Protein AF-A0A2A5FMC4-F1 (afdb_monomer_lite)

Radius of gyration: 22.96 Å; chains: 1; bounding box: 55×60×46 Å

Foldseek 3Di:
DDDDPPPPPVVPPPPVPPPCQDPVNVLVVVLVVLLVVLLVQLLVQLQVVCVVVVDPDSPSNVRSNVVSNVVSVVVSVCVVVVD

pLDDT: mean 79.79, std 14.14, range [46.66, 95.75]

Sequence (83 aa):
MTRLEASQNSQKPKFNSKVKISKTALRFAGLGTTLAASIGLGAFGGRKLDEYMGAEKPLGTAAGALIGLGVGMWSVLRNIQSK

Secondary structure (DSSP, 8-state):
----------------------HHHHHHHHHHHHHHHHHHHHHHHHHHHHHHHT-SS-HHHHHHHHHHHHHHHHHHHHHHH--

Structure (mmCIF, N/CA/C/O backbone):
data_AF-A0A2A5FMC4-F1
#
_entry.id   AF-A0A2A5FMC4-F1
#
loop_
_atom_site.group_PDB
_atom_site.id
_atom_site.type_symbol
_atom_site.label_atom_id
_atom_site.label_alt_id
_atom_site.label_comp_id
_atom_site.label_asym_id
_atom_site.label_entity_id
_atom_site.label_seq_id
_atom_site.pdbx_PDB_ins_code
_atom_site.Cartn_x
_atom_site.Cartn_y
_atom_site.Cartn_z
_atom_site.occupancy
_atom_site.B_iso_or_equiv
_atom_site.auth_seq_id
_atom_site.auth_comp_id
_atom_site.auth_asym_id
_atom_site.auth_atom_id
_atom_site.pdbx_PDB_model_num
ATOM 1 N N . MET A 1 1 ? -45.968 -42.225 7.643 1.00 46.66 1 MET A N 1
ATOM 2 C CA . MET A 1 1 ? -45.237 -41.415 6.646 1.00 46.66 1 MET A CA 1
ATOM 3 C C . MET A 1 1 ? -45.169 -40.000 7.211 1.00 46.66 1 MET A C 1
ATOM 5 O O . MET A 1 1 ? -46.061 -39.215 6.958 1.00 46.66 1 MET A O 1
ATOM 9 N N . THR A 1 2 ? -44.408 -39.712 8.269 1.00 59.69 2 THR A N 1
ATOM 10 C CA . THR A 1 2 ? -42.937 -39.627 8.401 1.00 59.69 2 THR A CA 1
ATOM 11 C C . THR A 1 2 ? -42.284 -38.687 7.392 1.00 59.69 2 THR A C 1
ATOM 13 O O . THR A 1 2 ? -42.169 -39.068 6.235 1.00 59.69 2 THR A O 1
ATOM 16 N N . ARG A 1 3 ? -41.766 -37.559 7.921 1.00 57.47 3 ARG A N 1
ATOM 17 C CA . ARG A 1 3 ? -40.841 -36.576 7.316 1.00 57.47 3 ARG A CA 1
ATOM 18 C C . ARG A 1 3 ? -41.438 -35.899 6.071 1.00 57.47 3 ARG A C 1
ATOM 20 O O . ARG A 1 3 ? -41.838 -36.550 5.127 1.00 57.47 3 ARG A O 1
ATOM 27 N N . LEU A 1 4 ? -41.544 -34.580 6.000 1.00 62.72 4 LEU A N 1
ATOM 28 C CA . LEU A 1 4 ? -40.413 -33.669 5.884 1.00 62.72 4 LEU A CA 1
ATOM 29 C C . LEU A 1 4 ? -40.893 -32.246 6.231 1.00 62.72 4 LEU A C 1
ATOM 31 O O . LEU A 1 4 ? -41.106 -31.423 5.344 1.00 62.72 4 LEU A O 1
ATOM 35 N N . GLU A 1 5 ? -41.024 -31.919 7.518 1.00 59.75 5 GLU A N 1
ATOM 36 C CA . GLU A 1 5 ? -40.794 -30.531 7.927 1.00 59.75 5 GLU A CA 1
ATOM 37 C C . GLU A 1 5 ? -39.295 -30.282 7.769 1.00 59.75 5 GLU A C 1
ATOM 39 O O . GLU A 1 5 ? -38.484 -30.521 8.667 1.00 59.75 5 GLU A O 1
ATOM 44 N N . ALA A 1 6 ? -38.908 -29.913 6.549 1.00 62.62 6 ALA A N 1
ATOM 45 C CA . ALA A 1 6 ? -37.583 -29.417 6.249 1.00 62.62 6 ALA A CA 1
ATOM 46 C C . ALA A 1 6 ? -37.407 -28.106 7.018 1.00 62.62 6 ALA A C 1
ATOM 48 O O . ALA A 1 6 ? -37.766 -27.024 6.561 1.00 62.62 6 ALA A O 1
ATOM 49 N N . SER A 1 7 ? -36.870 -28.254 8.224 1.00 59.00 7 SER A N 1
ATOM 50 C CA . SER A 1 7 ? -36.353 -27.209 9.088 1.00 59.00 7 SER A CA 1
ATOM 51 C C . SER A 1 7 ? -35.218 -26.476 8.365 1.00 59.00 7 SER A C 1
ATOM 53 O O . SER A 1 7 ? -34.037 -26.701 8.612 1.00 59.00 7 SER A O 1
ATOM 55 N N . GLN A 1 8 ? -35.565 -25.588 7.434 1.00 59.25 8 GLN A N 1
ATOM 56 C CA . GLN A 1 8 ? -34.680 -24.527 6.960 1.00 59.25 8 GLN A CA 1
ATOM 57 C C . GLN A 1 8 ? -34.673 -23.425 8.024 1.00 59.25 8 GLN A C 1
ATOM 59 O O . GLN A 1 8 ? -35.136 -22.303 7.839 1.00 59.25 8 GLN A O 1
ATOM 64 N N . ASN A 1 9 ? -34.129 -23.790 9.186 1.00 56.97 9 ASN A N 1
ATOM 65 C CA . ASN A 1 9 ? -33.549 -22.874 10.147 1.00 56.97 9 ASN A CA 1
ATOM 66 C C . ASN A 1 9 ? -32.367 -22.189 9.448 1.00 56.97 9 ASN A C 1
ATOM 68 O O . ASN A 1 9 ? -31.215 -22.598 9.578 1.00 56.97 9 ASN A O 1
ATOM 72 N N . SER A 1 10 ? -32.668 -21.160 8.655 1.00 57.72 10 SER A N 1
ATOM 73 C CA . SER A 1 10 ? -31.693 -20.194 8.170 1.00 57.72 10 SER A CA 1
ATOM 74 C C . SER A 1 10 ? -31.206 -19.390 9.372 1.00 57.72 10 SER A C 1
ATOM 76 O O . SER A 1 10 ? -31.625 -18.256 9.617 1.00 57.72 10 SER A O 1
ATOM 78 N N . GLN A 1 11 ? -30.334 -20.005 10.166 1.00 60.62 11 GLN A N 1
ATOM 79 C CA . GLN A 1 11 ? -29.612 -19.353 11.238 1.00 60.62 11 GLN A CA 1
ATOM 80 C C . GLN A 1 11 ? -28.654 -18.360 10.571 1.00 60.62 11 GLN A C 1
ATOM 82 O O . GLN A 1 11 ? -27.501 -18.667 10.278 1.00 60.62 11 GLN A O 1
ATOM 87 N N . LYS A 1 12 ? -29.165 -17.160 10.254 1.00 61.47 12 LYS A N 1
ATOM 88 C CA . LYS A 1 12 ? -28.334 -16.019 9.863 1.00 61.47 12 LYS A CA 1
ATOM 89 C C . LYS A 1 12 ? -27.232 -15.915 10.918 1.00 61.47 12 LYS A C 1
ATOM 91 O O . LYS A 1 12 ? -27.578 -15.909 12.106 1.00 61.47 12 LYS A O 1
ATOM 96 N N . PRO A 1 13 ? -25.944 -15.861 10.535 1.00 60.94 13 PRO A N 1
ATOM 97 C CA . PRO A 1 13 ? -24.867 -15.757 11.503 1.00 60.94 13 PRO A CA 1
ATOM 98 C C . PRO A 1 13 ? -25.160 -14.544 12.385 1.00 60.94 13 PRO A C 1
ATOM 100 O O . PRO A 1 13 ? -25.184 -13.408 11.911 1.00 60.94 13 PRO A O 1
ATOM 103 N N . LYS A 1 14 ? -25.466 -14.789 13.665 1.00 56.03 14 LYS A N 1
ATOM 104 C CA . LYS A 1 14 ? -25.591 -13.736 14.672 1.00 56.03 14 LYS A CA 1
ATOM 105 C C . LYS A 1 14 ? -24.186 -13.187 14.878 1.00 56.03 14 LYS A C 1
ATOM 107 O O . LYS A 1 14 ? -23.459 -13.638 15.757 1.00 56.03 14 LYS A O 1
ATOM 112 N N . PHE A 1 15 ? -23.786 -12.254 14.018 1.00 62.44 15 PHE A N 1
ATOM 113 C CA . PHE A 1 15 ? -22.570 -11.482 14.194 1.00 62.44 15 PHE A CA 1
ATOM 114 C C . PHE A 1 15 ? -22.737 -10.700 15.497 1.00 62.44 15 PHE A C 1
ATOM 116 O O . PHE A 1 15 ? -23.487 -9.726 15.563 1.00 62.44 15 PHE A O 1
ATOM 123 N N . ASN A 1 16 ? -22.127 -11.206 16.568 1.00 58.84 16 ASN A N 1
ATOM 124 C CA . ASN A 1 16 ? -22.181 -10.608 17.890 1.00 58.84 16 ASN A CA 1
ATOM 125 C C . ASN A 1 16 ? -21.414 -9.276 17.833 1.00 58.84 16 ASN A C 1
ATOM 127 O O . ASN A 1 16 ? -20.197 -9.219 17.985 1.00 58.84 16 ASN A O 1
ATOM 131 N N . SER A 1 17 ? -22.137 -8.198 17.540 1.00 61.25 17 SER A N 1
ATOM 132 C CA . SER A 1 17 ? -21.646 -6.879 17.126 1.00 61.25 17 SER A CA 1
ATOM 133 C C . SER A 1 17 ? -21.036 -6.035 18.254 1.00 61.25 17 SER A C 1
ATOM 135 O O . SER A 1 17 ? -20.912 -4.819 18.138 1.00 61.25 17 SER A O 1
ATOM 137 N N . LYS A 1 18 ? -20.620 -6.659 19.359 1.00 57.91 18 LYS A N 1
ATOM 138 C CA . LYS A 1 18 ? -20.032 -5.977 20.522 1.00 57.91 18 LYS A CA 1
ATOM 139 C C . LYS A 1 18 ? -18.500 -6.039 20.525 1.00 57.91 18 LYS A C 1
ATOM 141 O O . LYS A 1 18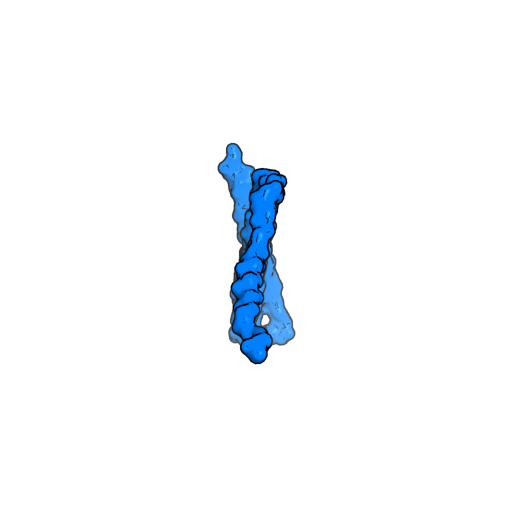 ? -17.891 -5.954 21.589 1.00 57.91 18 LYS A O 1
ATOM 146 N N . VAL A 1 19 ? -17.855 -6.164 19.364 1.00 67.06 19 VAL A N 1
ATOM 147 C CA . VAL A 1 19 ? -16.405 -5.944 19.279 1.00 67.06 19 VAL A CA 1
ATOM 148 C C . VAL A 1 19 ? -16.171 -4.451 19.511 1.00 67.06 19 VAL A C 1
ATOM 150 O O . VAL A 1 19 ? -16.488 -3.624 18.658 1.00 67.06 19 VAL A O 1
ATOM 153 N N . LYS A 1 20 ? -15.666 -4.087 20.696 1.00 67.06 20 LYS A N 1
ATOM 154 C CA . LYS A 1 20 ? -15.266 -2.711 21.025 1.00 67.06 20 LYS A CA 1
ATOM 155 C C . LYS A 1 20 ? -14.000 -2.361 20.238 1.00 67.06 20 LYS A C 1
ATOM 157 O O . LYS A 1 20 ? -12.906 -2.329 20.792 1.00 67.06 20 LYS A O 1
ATOM 162 N N . ILE A 1 21 ? -14.137 -2.140 18.933 1.00 75.38 21 ILE A N 1
ATOM 163 C CA . ILE A 1 21 ? -13.041 -1.641 18.104 1.00 75.38 21 ILE A CA 1
ATOM 164 C C . ILE A 1 21 ? -12.731 -0.229 18.593 1.00 75.38 21 ILE A C 1
ATOM 166 O O . ILE A 1 21 ? -13.606 0.640 18.635 1.00 75.38 21 ILE A O 1
ATOM 170 N N . SER A 1 22 ? -11.489 -0.003 19.013 1.00 81.75 22 SER A N 1
ATOM 171 C CA . SER A 1 22 ? -11.071 1.320 19.455 1.00 81.75 22 SER A CA 1
ATOM 172 C C . SER A 1 22 ? -11.159 2.297 18.278 1.00 81.75 22 SER A C 1
ATOM 174 O O . SER A 1 22 ? -10.796 1.964 17.146 1.00 81.75 22 SER A O 1
ATOM 176 N N . LYS A 1 23 ? -11.618 3.532 18.530 1.00 84.38 23 LYS A N 1
ATOM 177 C CA . LYS A 1 23 ? -11.636 4.594 17.502 1.00 84.38 23 LYS A CA 1
ATOM 178 C C . LYS A 1 23 ? -10.257 4.771 16.853 1.00 84.38 23 LYS A C 1
ATOM 180 O O . LYS A 1 23 ? -10.170 5.104 15.677 1.00 84.38 23 LYS A O 1
ATOM 185 N N . 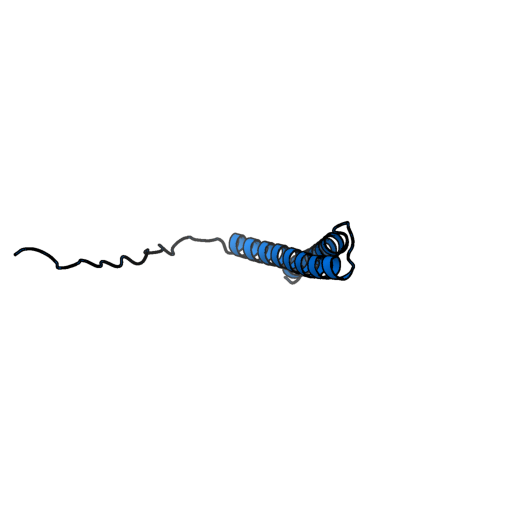THR A 1 24 ? -9.197 4.516 17.615 1.00 84.56 24 THR A N 1
ATOM 186 C CA . THR A 1 24 ? -7.805 4.518 17.166 1.00 84.56 24 THR A CA 1
ATOM 187 C C . THR A 1 24 ? -7.522 3.405 16.159 1.00 84.56 24 THR A C 1
ATOM 189 O O . THR A 1 24 ? -7.028 3.697 15.075 1.00 84.56 24 THR A O 1
ATOM 192 N N . ALA A 1 25 ? -7.890 2.154 16.457 1.00 85.94 25 ALA A N 1
ATOM 193 C CA . ALA A 1 25 ? -7.702 1.034 15.533 1.00 85.94 25 ALA A CA 1
ATOM 194 C C . ALA A 1 25 ? -8.484 1.235 14.228 1.00 85.94 25 ALA A C 1
ATOM 196 O O . ALA A 1 25 ? -7.940 1.025 13.148 1.00 85.94 25 ALA A O 1
ATOM 197 N N . LEU A 1 26 ? -9.728 1.719 14.314 1.00 89.12 26 LEU A N 1
ATOM 198 C CA . LEU A 1 26 ? -10.538 2.005 13.129 1.00 89.12 26 LEU A CA 1
ATOM 199 C C . LEU A 1 26 ? -9.954 3.155 12.290 1.00 89.12 26 LEU A C 1
ATOM 201 O O . LEU A 1 26 ? -9.971 3.093 11.063 1.00 89.12 26 LEU A O 1
ATOM 205 N N . ARG A 1 27 ? -9.388 4.183 12.938 1.00 86.00 27 ARG A N 1
ATOM 206 C CA . ARG A 1 27 ? -8.671 5.267 12.250 1.00 86.00 27 ARG A CA 1
ATOM 207 C C . ARG A 1 27 ? -7.440 4.763 11.509 1.00 86.00 27 ARG A C 1
ATOM 209 O O . ARG A 1 27 ? -7.287 5.081 10.336 1.00 86.00 27 ARG A O 1
ATOM 216 N N . PHE A 1 28 ? -6.591 3.968 12.157 1.00 89.06 28 PHE A N 1
ATOM 217 C CA . PHE A 1 28 ? -5.408 3.406 11.503 1.00 89.06 28 PHE A CA 1
ATOM 218 C C . PHE A 1 28 ? -5.777 2.447 10.370 1.00 89.06 28 PHE A C 1
ATOM 220 O O . PHE A 1 28 ? -5.153 2.502 9.314 1.00 89.06 28 PHE A O 1
ATOM 227 N N . ALA A 1 29 ? -6.829 1.642 10.540 1.00 91.94 29 ALA A N 1
ATOM 228 C CA . ALA A 1 29 ? -7.362 0.810 9.465 1.00 91.94 29 ALA A CA 1
ATOM 229 C C . ALA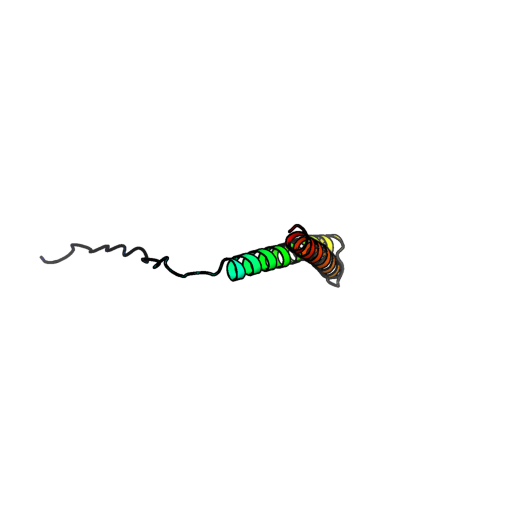 A 1 29 ? -7.817 1.659 8.265 1.00 91.94 29 ALA A C 1
ATOM 231 O O . ALA A 1 29 ? -7.487 1.333 7.127 1.00 91.94 29 ALA A O 1
ATOM 232 N N . GLY A 1 30 ? -8.506 2.779 8.508 1.00 90.81 30 GLY A N 1
ATOM 233 C CA . GLY A 1 30 ? -8.891 3.727 7.461 1.00 90.81 30 GLY A CA 1
ATOM 234 C C . GLY A 1 30 ? -7.688 4.347 6.745 1.00 90.81 30 GLY A C 1
ATOM 235 O O . GLY A 1 30 ? -7.632 4.325 5.520 1.00 90.81 30 GLY A O 1
ATOM 236 N N . LEU A 1 31 ? -6.689 4.830 7.490 1.00 91.31 31 LEU A N 1
ATOM 237 C CA . LEU A 1 31 ? -5.470 5.415 6.915 1.00 91.31 31 LEU A CA 1
ATOM 238 C C . LEU A 1 31 ? -4.668 4.395 6.093 1.00 91.31 31 LEU A C 1
ATOM 240 O O . LEU A 1 31 ? -4.247 4.699 4.979 1.00 91.31 31 LEU A O 1
ATOM 244 N N . GLY A 1 32 ? -4.501 3.175 6.611 1.00 92.19 32 GLY A N 1
ATOM 245 C CA . GLY A 1 32 ? -3.832 2.086 5.900 1.00 92.19 32 GLY A CA 1
ATOM 246 C C . GLY A 1 32 ? -4.586 1.661 4.641 1.00 92.19 32 GLY A C 1
ATOM 247 O O . GLY A 1 32 ? -3.966 1.446 3.603 1.00 92.19 32 GLY A O 1
ATOM 248 N N . THR A 1 33 ? -5.921 1.623 4.695 1.00 94.81 33 THR A N 1
ATOM 249 C CA . THR A 1 33 ? -6.764 1.339 3.523 1.00 94.81 33 THR A CA 1
ATOM 250 C C . THR A 1 33 ? -6.608 2.420 2.458 1.00 94.81 33 THR A C 1
ATOM 252 O O . THR A 1 33 ? -6.448 2.087 1.290 1.00 94.81 33 THR A O 1
ATOM 255 N N . THR A 1 34 ? -6.585 3.702 2.836 1.00 92.50 34 THR A N 1
ATOM 256 C CA . THR A 1 34 ? -6.337 4.812 1.900 1.00 92.50 34 THR A CA 1
ATOM 257 C C . THR A 1 34 ? -4.971 4.691 1.230 1.00 92.50 34 THR A C 1
ATOM 259 O O . THR A 1 34 ? -4.868 4.850 0.015 1.00 92.50 34 THR A O 1
ATOM 262 N N . LEU A 1 35 ? -3.927 4.369 1.998 1.00 94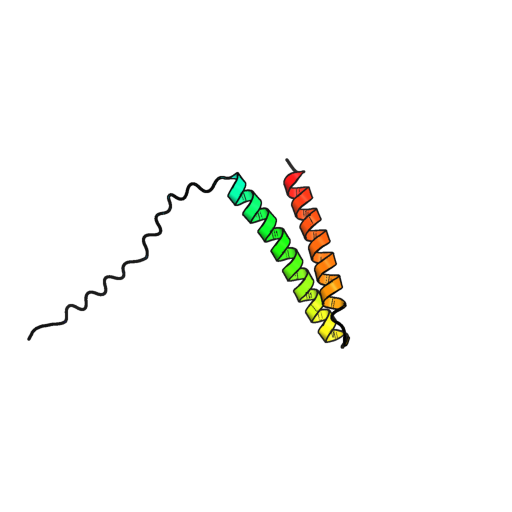.62 35 LEU A N 1
ATOM 263 C CA . LEU A 1 35 ? -2.581 4.177 1.462 1.00 94.62 35 LEU A CA 1
ATOM 264 C C . LEU A 1 35 ? -2.532 2.986 0.491 1.00 94.62 35 LEU A C 1
ATOM 266 O O . LEU A 1 35 ? -2.067 3.129 -0.637 1.00 94.62 35 LEU A O 1
ATOM 270 N N . ALA A 1 36 ? -3.076 1.835 0.897 1.00 94.88 36 ALA A N 1
ATOM 271 C CA . ALA A 1 36 ? -3.139 0.631 0.072 1.00 94.88 36 ALA A CA 1
ATOM 272 C C . ALA A 1 36 ? -3.966 0.844 -1.204 1.00 94.88 36 ALA A C 1
ATOM 274 O O . ALA A 1 36 ? -3.547 0.430 -2.282 1.00 94.88 36 ALA A O 1
ATOM 275 N N . ALA A 1 37 ? -5.104 1.536 -1.106 1.00 95.75 37 ALA A N 1
ATOM 276 C CA . ALA A 1 37 ? -5.930 1.895 -2.252 1.00 95.75 37 ALA A CA 1
ATOM 277 C C . ALA A 1 37 ? -5.182 2.830 -3.209 1.00 95.75 37 ALA A C 1
ATOM 279 O O . ALA A 1 37 ? -5.230 2.627 -4.417 1.00 95.75 37 ALA A O 1
ATOM 280 N N . SER A 1 38 ? -4.448 3.819 -2.692 1.00 95.19 38 SER A N 1
ATOM 281 C CA . SER A 1 38 ? -3.677 4.747 -3.524 1.00 95.19 38 SER A CA 1
ATOM 282 C C . SER A 1 38 ? -2.538 4.044 -4.268 1.00 95.19 38 SER A C 1
ATOM 284 O O . SER A 1 38 ? -2.386 4.245 -5.473 1.00 95.19 38 SER A O 1
ATOM 286 N N . ILE A 1 39 ? -1.800 3.152 -3.596 1.00 94.06 39 ILE A N 1
ATOM 287 C CA . ILE A 1 39 ? -0.763 2.319 -4.224 1.00 94.06 39 ILE A CA 1
ATOM 288 C C . ILE A 1 39 ? -1.387 1.371 -5.249 1.00 94.06 39 ILE A C 1
ATOM 290 O O . ILE A 1 39 ? -0.883 1.269 -6.361 1.00 94.06 39 ILE A O 1
ATOM 294 N N . GLY A 1 40 ? -2.490 0.702 -4.905 1.00 93.94 40 GLY A N 1
ATOM 295 C CA . GLY A 1 40 ? -3.189 -0.220 -5.799 1.00 93.94 40 GLY A CA 1
ATOM 296 C C . GLY A 1 40 ? -3.708 0.468 -7.060 1.00 93.94 40 GLY A C 1
ATOM 297 O O . GLY A 1 40 ? -3.508 -0.042 -8.158 1.00 93.94 40 GLY A O 1
ATOM 298 N N . LEU A 1 41 ? -4.301 1.658 -6.925 1.00 94.06 41 LEU A N 1
ATOM 299 C CA . LEU A 1 41 ? -4.737 2.481 -8.055 1.00 94.06 41 LEU A CA 1
ATOM 300 C C . LEU A 1 41 ? -3.553 2.955 -8.903 1.00 94.06 41 LEU A C 1
ATOM 302 O O . LEU A 1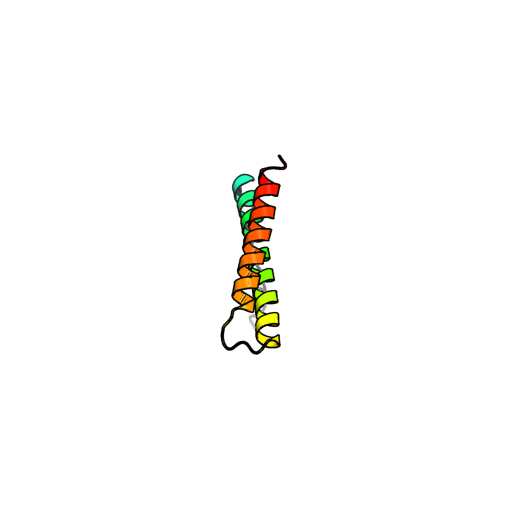 41 ? -3.613 2.875 -10.129 1.00 94.06 41 LEU A O 1
ATOM 306 N N . GLY A 1 42 ? -2.467 3.398 -8.265 1.00 92.94 42 GLY A N 1
ATOM 307 C CA . GLY A 1 42 ? -1.244 3.808 -8.952 1.00 92.94 42 GLY A CA 1
ATOM 308 C C . GLY A 1 42 ? -0.590 2.658 -9.718 1.00 92.94 42 GLY A C 1
ATOM 309 O O . GLY A 1 42 ? -0.241 2.811 -10.885 1.00 92.94 42 GLY A O 1
ATOM 310 N N . ALA A 1 43 ? -0.490 1.481 -9.103 1.00 92.31 43 ALA A N 1
ATOM 311 C CA . ALA A 1 43 ? 0.053 0.277 -9.720 1.00 92.31 43 ALA A CA 1
ATOM 312 C C . ALA A 1 43 ? -0.845 -0.237 -10.853 1.00 92.31 43 ALA A C 1
ATOM 314 O O . ALA A 1 43 ? -0.339 -0.623 -11.900 1.00 92.31 43 ALA A O 1
ATOM 315 N N . PHE A 1 44 ? -2.170 -0.210 -10.687 1.00 91.19 44 PHE A N 1
ATOM 316 C CA . PHE A 1 44 ? -3.106 -0.636 -11.729 1.00 91.19 44 PHE A CA 1
ATOM 317 C C . PHE A 1 44 ? -3.087 0.312 -12.936 1.00 91.19 44 PHE A C 1
ATOM 319 O O . PHE A 1 44 ? -3.032 -0.142 -14.078 1.00 91.19 44 PHE A O 1
ATOM 326 N N . GLY A 1 45 ? -3.058 1.626 -12.692 1.00 88.62 45 GLY A N 1
ATOM 327 C CA . GLY A 1 45 ? -2.866 2.626 -13.743 1.00 88.62 45 GLY A CA 1
ATOM 328 C C . GLY A 1 45 ? -1.508 2.483 -14.432 1.00 88.62 45 GLY A C 1
ATOM 329 O O . GLY A 1 45 ? -1.430 2.500 -15.658 1.00 88.62 45 GLY A O 1
ATOM 330 N N . GLY A 1 46 ? -0.454 2.252 -13.648 1.00 86.25 46 GLY A N 1
ATOM 331 C CA . GLY A 1 46 ? 0.895 2.004 -14.142 1.00 86.25 46 GLY A CA 1
ATOM 332 C C . GLY A 1 46 ? 1.001 0.736 -14.987 1.00 86.25 46 GLY A C 1
ATOM 333 O O . GLY A 1 46 ? 1.637 0.766 -16.033 1.00 86.25 46 GLY A O 1
ATOM 334 N N . ARG A 1 47 ? 0.317 -0.345 -14.599 1.00 85.69 47 ARG A N 1
ATOM 335 C CA . ARG A 1 47 ? 0.246 -1.599 -15.362 1.00 85.69 47 ARG A CA 1
ATOM 336 C C . ARG A 1 47 ? -0.421 -1.406 -16.713 1.00 85.69 47 ARG A C 1
ATOM 338 O O . ARG A 1 47 ? 0.059 -1.932 -17.709 1.00 85.69 47 ARG A O 1
ATOM 345 N N . LYS A 1 48 ? -1.501 -0.626 -16.762 1.00 84.88 48 LYS A N 1
ATOM 346 C CA . LYS A 1 48 ? -2.166 -0.322 -18.031 1.00 84.88 48 LYS A CA 1
ATOM 347 C C . LYS A 1 48 ? -1.270 0.506 -18.959 1.00 84.88 48 LYS A C 1
ATOM 349 O O . LYS A 1 48 ? -1.321 0.335 -20.171 1.00 84.88 48 LYS A O 1
ATOM 354 N N . LEU A 1 49 ? -0.458 1.398 -18.389 1.00 81.31 49 LEU A N 1
ATOM 355 C CA . LEU A 1 49 ? 0.527 2.191 -19.127 1.00 81.31 49 LEU A CA 1
ATOM 356 C C . LEU A 1 49 ? 1.686 1.325 -19.643 1.00 81.31 49 LEU A C 1
ATOM 358 O O . LEU A 1 49 ? 2.166 1.532 -20.753 1.00 81.31 49 LEU A O 1
ATOM 362 N N . ASP A 1 50 ? 2.089 0.338 -18.847 1.00 81.44 50 ASP A N 1
ATOM 363 C CA . ASP A 1 50 ? 3.120 -0.646 -19.172 1.00 81.44 50 ASP A CA 1
ATOM 364 C C . ASP A 1 50 ? 2.721 -1.523 -20.371 1.00 81.44 50 ASP A C 1
ATOM 366 O O . ASP A 1 50 ? 3.486 -1.653 -21.325 1.00 81.44 50 ASP A O 1
ATOM 370 N N . GLU A 1 51 ? 1.472 -2.011 -20.383 1.00 79.06 51 GLU A N 1
ATOM 371 C CA . GLU A 1 51 ? 0.870 -2.710 -21.531 1.00 79.06 51 GLU A CA 1
ATOM 372 C C . GLU A 1 51 ? 0.808 -1.823 -22.781 1.00 79.06 51 GLU A C 1
ATOM 374 O O . GLU A 1 51 ? 1.045 -2.301 -23.888 1.00 79.06 51 GLU A O 1
ATOM 379 N N . TYR A 1 52 ? 0.509 -0.530 -22.620 1.00 75.44 52 TYR A N 1
ATOM 380 C CA . TYR A 1 52 ? 0.380 0.398 -23.747 1.00 75.44 52 TYR A CA 1
ATOM 381 C C . TYR A 1 52 ? 1.731 0.777 -24.369 1.00 75.44 52 TYR A C 1
ATOM 383 O O . TYR A 1 52 ? 1.810 1.014 -25.572 1.00 75.44 52 TYR A O 1
ATOM 391 N N . MET A 1 53 ? 2.794 0.846 -23.563 1.00 71.88 53 MET A N 1
ATOM 392 C CA . MET A 1 53 ? 4.151 1.132 -24.040 1.00 71.88 53 MET A CA 1
ATOM 393 C C . MET A 1 53 ? 4.889 -0.109 -24.559 1.00 71.88 53 MET A C 1
ATOM 395 O O . MET A 1 53 ? 5.954 0.044 -25.151 1.00 71.88 53 MET A O 1
ATOM 399 N N . GLY A 1 54 ? 4.350 -1.318 -24.359 1.00 66.56 54 GLY A N 1
ATOM 400 C CA . GLY A 1 54 ? 5.001 -2.563 -24.781 1.00 66.56 54 GLY A CA 1
ATOM 401 C C . GLY A 1 54 ? 6.368 -2.775 -24.124 1.00 66.56 54 GLY A C 1
ATOM 402 O O . GLY A 1 54 ? 7.235 -3.434 -24.695 1.00 66.56 54 GLY A O 1
ATOM 403 N N . ALA A 1 55 ? 6.591 -2.170 -22.955 1.00 62.62 55 ALA A N 1
ATOM 404 C CA . ALA A 1 55 ? 7.864 -2.254 -22.264 1.00 62.62 55 ALA A CA 1
ATOM 405 C C . ALA A 1 55 ? 8.053 -3.680 -21.722 1.00 62.62 55 ALA A C 1
ATOM 407 O O . ALA A 1 55 ? 7.254 -4.159 -20.927 1.00 62.62 55 ALA A O 1
ATOM 408 N N . GLU A 1 56 ? 9.143 -4.358 -22.096 1.00 63.41 56 GLU A N 1
ATOM 409 C CA . GLU A 1 56 ? 9.499 -5.687 -21.555 1.00 63.41 56 GLU A CA 1
ATOM 410 C C . GLU A 1 56 ? 9.720 -5.686 -20.030 1.00 63.41 56 GLU A C 1
ATOM 412 O O . GLU A 1 56 ? 9.776 -6.740 -19.394 1.00 63.41 56 GLU A O 1
ATOM 417 N N . LYS A 1 57 ? 9.868 -4.501 -19.425 1.00 69.25 57 LYS A N 1
ATOM 418 C CA . LYS A 1 57 ? 10.024 -4.312 -17.983 1.00 69.25 57 LYS A CA 1
ATOM 419 C C . LYS A 1 57 ? 8.867 -3.490 -17.422 1.00 69.25 57 LYS A C 1
ATOM 421 O O . LYS A 1 57 ? 8.577 -2.453 -18.016 1.00 69.25 57 LYS A O 1
ATOM 426 N N . PRO A 1 58 ? 8.347 -3.856 -16.227 1.00 80.25 58 PRO A N 1
ATOM 427 C CA . PRO A 1 58 ? 7.206 -3.223 -15.564 1.00 80.25 58 PRO A CA 1
ATOM 428 C C . PRO A 1 58 ? 7.503 -1.829 -14.991 1.00 80.25 58 PRO A C 1
ATOM 430 O O . PRO A 1 58 ? 7.238 -1.535 -13.822 1.00 80.25 58 PRO A O 1
ATOM 433 N N . LEU A 1 59 ? 8.092 -0.960 -15.806 1.00 83.56 59 LEU A N 1
ATOM 434 C CA . LEU A 1 59 ? 8.519 0.384 -15.444 1.00 83.56 59 LEU A CA 1
ATOM 435 C C . LEU A 1 59 ? 7.311 1.290 -15.214 1.00 83.56 59 LEU A C 1
ATOM 437 O O . LEU A 1 59 ? 7.325 2.081 -14.270 1.00 83.56 59 LEU A O 1
ATOM 441 N N . GLY A 1 60 ? 6.247 1.133 -16.010 1.00 83.94 60 GLY A N 1
ATOM 442 C CA . GLY A 1 60 ? 5.006 1.885 -15.832 1.00 83.94 60 GLY A CA 1
ATOM 443 C C . GLY A 1 60 ? 4.336 1.542 -14.505 1.00 83.94 60 GLY A C 1
ATOM 444 O O . GLY A 1 60 ? 3.955 2.432 -13.743 1.00 83.94 60 GLY A O 1
ATOM 445 N N . THR A 1 61 ? 4.274 0.251 -14.174 1.00 87.12 61 THR A N 1
ATOM 446 C CA . THR A 1 61 ? 3.733 -0.240 -12.896 1.00 87.12 61 THR A CA 1
ATOM 447 C C . THR A 1 61 ? 4.552 0.262 -11.711 1.00 87.12 61 THR A C 1
ATOM 449 O O . THR A 1 61 ? 3.976 0.734 -10.733 1.00 87.12 61 THR A O 1
ATOM 452 N N . ALA A 1 62 ? 5.885 0.200 -11.795 1.00 88.94 62 ALA A N 1
ATOM 453 C CA . ALA A 1 62 ? 6.772 0.670 -10.734 1.00 88.94 62 ALA A CA 1
ATOM 454 C C . ALA A 1 62 ? 6.649 2.185 -10.512 1.00 88.94 62 ALA A C 1
ATOM 456 O O . ALA A 1 62 ? 6.486 2.628 -9.375 1.00 88.94 62 ALA A O 1
ATOM 457 N N . ALA A 1 63 ? 6.652 2.980 -11.585 1.00 90.25 63 ALA A N 1
ATOM 458 C CA . ALA A 1 63 ? 6.464 4.426 -11.506 1.00 90.25 63 ALA A CA 1
ATOM 459 C C . ALA A 1 63 ? 5.073 4.788 -10.963 1.00 90.25 63 ALA A C 1
ATOM 461 O O . ALA A 1 63 ? 4.954 5.609 -10.055 1.00 90.25 63 ALA A O 1
ATOM 462 N N . GLY A 1 64 ? 4.022 4.129 -11.455 1.00 92.00 64 GLY A N 1
ATOM 463 C CA . GLY A 1 64 ? 2.654 4.318 -10.978 1.00 92.00 64 GLY A CA 1
ATOM 464 C C . GLY A 1 64 ? 2.486 3.946 -9.504 1.00 92.00 64 GLY A C 1
ATOM 465 O O . GLY A 1 64 ? 1.863 4.691 -8.750 1.00 92.00 64 GLY A O 1
ATOM 466 N N . ALA A 1 65 ? 3.093 2.844 -9.057 1.00 91.88 65 ALA A N 1
ATOM 467 C CA . ALA A 1 65 ? 3.100 2.441 -7.654 1.00 91.88 65 ALA A CA 1
ATOM 468 C C . ALA A 1 65 ? 3.864 3.438 -6.769 1.00 91.88 65 ALA A C 1
ATOM 470 O O . ALA A 1 65 ? 3.392 3.754 -5.680 1.00 91.88 65 ALA A O 1
ATOM 471 N N . LEU A 1 66 ? 5.001 3.975 -7.230 1.00 93.81 66 LEU A N 1
ATOM 472 C CA . LEU A 1 66 ? 5.768 5.002 -6.512 1.00 93.81 66 LEU A CA 1
ATOM 473 C C . LEU A 1 66 ? 5.000 6.323 -6.398 1.00 93.81 66 LEU A C 1
ATOM 475 O O . LEU A 1 66 ? 4.986 6.934 -5.330 1.00 93.81 66 LEU A O 1
ATOM 479 N N . ILE A 1 67 ? 4.316 6.743 -7.465 1.00 94.38 67 ILE A N 1
ATOM 480 C CA . ILE A 1 67 ? 3.443 7.923 -7.436 1.00 94.38 67 ILE A CA 1
ATOM 481 C C . ILE A 1 67 ? 2.259 7.676 -6.495 1.00 94.38 67 ILE A C 1
ATOM 483 O O . ILE A 1 67 ? 1.980 8.510 -5.637 1.00 94.38 67 ILE A O 1
ATOM 487 N N . GLY A 1 68 ? 1.600 6.519 -6.600 1.00 92.88 68 GLY A N 1
ATOM 488 C CA . GLY A 1 68 ? 0.510 6.122 -5.705 1.00 92.88 68 GLY A CA 1
ATOM 489 C C . GLY A 1 68 ? 0.947 6.055 -4.241 1.00 92.88 68 GLY A C 1
ATOM 490 O O . GLY A 1 68 ? 0.227 6.507 -3.357 1.00 92.88 68 GLY A O 1
ATOM 491 N N . LEU A 1 69 ? 2.163 5.582 -3.969 1.00 94.31 69 LEU A N 1
ATOM 492 C CA . LEU A 1 69 ? 2.760 5.604 -2.638 1.00 94.31 69 LEU A CA 1
ATOM 493 C C . LEU A 1 69 ? 3.007 7.038 -2.155 1.00 94.31 69 LEU A C 1
ATOM 495 O O . LEU A 1 69 ? 2.641 7.359 -1.028 1.00 94.31 69 LEU A O 1
ATOM 499 N N . GLY A 1 70 ? 3.591 7.903 -2.987 1.00 94.69 70 GLY A N 1
ATOM 500 C CA . GLY A 1 70 ? 3.858 9.300 -2.635 1.00 94.69 70 GLY A CA 1
ATOM 501 C C . GLY A 1 70 ? 2.578 10.082 -2.332 1.00 94.69 70 GLY A C 1
ATOM 502 O O . GLY A 1 70 ? 2.478 10.742 -1.298 1.00 94.69 70 GLY A O 1
ATOM 503 N N . VAL A 1 71 ? 1.564 9.947 -3.190 1.00 93.88 71 VAL A N 1
ATOM 504 C CA . VAL A 1 71 ? 0.248 10.579 -3.013 1.00 93.88 71 VAL A CA 1
ATOM 505 C C . VAL A 1 71 ? -0.486 9.993 -1.808 1.00 93.88 71 VAL A C 1
ATOM 507 O O . VAL A 1 71 ? -1.009 10.746 -0.987 1.00 93.88 71 VAL A O 1
ATOM 510 N N . GLY A 1 72 ? -0.498 8.666 -1.656 1.00 92.69 72 GLY A N 1
ATOM 511 C CA . GLY A 1 72 ? -1.114 7.988 -0.519 1.00 92.69 72 GLY A CA 1
ATOM 512 C C . GLY A 1 72 ? -0.483 8.408 0.805 1.00 92.69 72 GLY A C 1
ATOM 513 O O . GLY A 1 72 ? -1.197 8.761 1.744 1.00 92.69 72 GLY A O 1
ATOM 514 N N . MET A 1 73 ? 0.849 8.450 0.864 1.00 92.94 73 MET A N 1
ATOM 515 C CA . MET A 1 73 ? 1.598 8.902 2.034 1.00 92.94 73 MET A CA 1
ATOM 516 C C . MET A 1 73 ? 1.304 10.371 2.349 1.00 92.94 73 MET A C 1
ATOM 518 O O . MET A 1 73 ? 1.021 10.699 3.500 1.00 92.94 73 MET A O 1
ATOM 522 N N . TRP A 1 74 ? 1.293 11.253 1.343 1.00 93.44 74 TRP A N 1
ATOM 523 C CA . TRP A 1 74 ? 0.926 12.657 1.539 1.00 93.44 74 TRP A CA 1
ATOM 524 C C . TRP A 1 74 ? -0.506 12.805 2.067 1.00 93.44 74 TRP A C 1
ATOM 526 O O . TRP A 1 74 ? -0.747 13.570 3.002 1.00 93.44 74 TRP A O 1
ATOM 536 N N . SER A 1 75 ? -1.448 12.035 1.526 1.00 89.94 75 SER A N 1
ATOM 537 C CA . SER A 1 75 ? -2.843 12.042 1.964 1.00 89.94 75 SER A CA 1
ATOM 538 C C . SER A 1 75 ? -2.979 11.589 3.421 1.00 89.94 75 SER A C 1
ATOM 540 O O . SER A 1 75 ? -3.661 12.245 4.207 1.00 89.94 75 SER A O 1
ATOM 542 N N . VAL A 1 76 ? -2.257 10.536 3.825 1.00 89.06 76 VAL A N 1
ATOM 543 C CA . VAL A 1 76 ? -2.203 10.061 5.219 1.00 89.06 76 VAL A CA 1
ATOM 544 C C . VAL A 1 76 ? -1.580 11.109 6.144 1.00 89.06 76 VAL A C 1
ATOM 546 O O . VAL A 1 76 ? -2.184 11.448 7.161 1.00 89.06 76 VAL A O 1
ATOM 549 N N . LEU A 1 77 ? -0.420 11.668 5.784 1.00 89.12 77 LEU A N 1
ATOM 550 C CA . LEU A 1 77 ? 0.259 12.723 6.548 1.00 89.12 77 LEU A CA 1
ATOM 551 C C . LEU A 1 77 ? -0.651 13.933 6.752 1.00 89.12 77 LEU A C 1
ATOM 553 O O . LEU A 1 77 ? -0.786 14.421 7.872 1.00 89.12 77 LEU A O 1
ATOM 557 N N . ARG A 1 78 ? -1.334 14.377 5.694 1.00 89.56 78 ARG A N 1
ATOM 558 C CA . ARG A 1 78 ? -2.275 15.495 5.765 1.00 89.56 78 ARG A CA 1
ATOM 559 C C . ARG A 1 78 ? -3.512 15.159 6.593 1.00 89.56 78 ARG A C 1
ATOM 561 O O . ARG A 1 78 ? -3.999 16.022 7.312 1.00 89.56 78 ARG A O 1
ATOM 568 N N . ASN A 1 79 ? -4.005 13.922 6.541 1.00 85.44 79 ASN A N 1
ATOM 569 C CA . ASN A 1 79 ? -5.132 13.480 7.367 1.00 85.44 79 ASN A CA 1
ATOM 570 C C . ASN A 1 79 ? -4.776 13.470 8.864 1.00 85.44 79 ASN A C 1
ATOM 572 O O . ASN A 1 79 ? -5.615 13.794 9.700 1.00 85.44 79 ASN A O 1
ATOM 576 N N . ILE A 1 80 ? -3.521 13.142 9.189 1.00 84.94 80 ILE A N 1
ATOM 577 C CA . ILE A 1 80 ?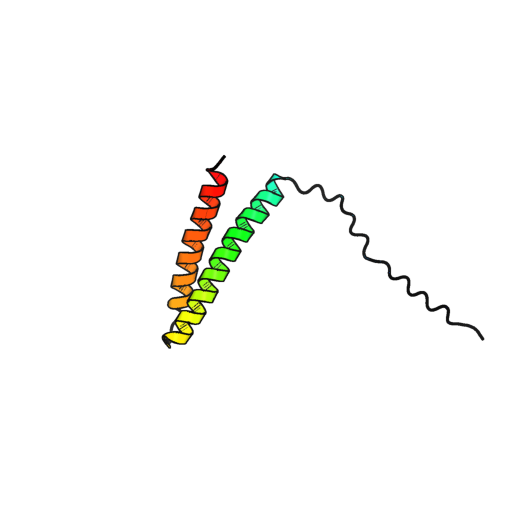 -2.996 13.180 10.558 1.00 84.94 80 ILE A CA 1
ATOM 578 C C . ILE A 1 80 ? -2.710 14.625 11.005 1.00 84.94 80 ILE A C 1
ATOM 580 O O . ILE A 1 80 ? -3.031 14.965 12.140 1.00 84.94 80 ILE A O 1
ATOM 584 N N . GLN A 1 81 ? -2.141 15.471 10.134 1.00 78.62 81 GLN A N 1
ATOM 585 C CA . GLN A 1 81 ? -1.797 16.871 10.434 1.00 78.62 81 GLN A CA 1
ATOM 586 C C . GLN A 1 81 ? -2.988 17.835 10.432 1.00 78.62 81 GLN A C 1
ATOM 588 O O . GLN A 1 81 ? -2.903 18.889 11.046 1.00 78.62 81 GLN A O 1
ATOM 593 N N . SER A 1 82 ? -4.090 17.523 9.747 1.00 64.94 82 SER A N 1
ATOM 594 C CA . SER A 1 82 ? -5.273 18.397 9.672 1.00 64.94 82 SER A CA 1
ATOM 595 C C . SER A 1 82 ? -6.127 18.369 10.953 1.00 64.94 82 SER A C 1
ATOM 597 O O . SER A 1 82 ? -7.349 18.525 10.891 1.00 64.94 82 SER A O 1
ATOM 599 N N . LYS A 1 83 ? -5.499 18.139 12.105 1.00 49.78 83 LYS A N 1
ATOM 600 C CA . LYS A 1 83 ? -6.109 18.059 13.428 1.00 49.78 83 LYS A CA 1
ATOM 601 C C . LYS A 1 83 ? -5.445 19.057 14.364 1.00 49.78 83 LYS A C 1
ATOM 603 O O . LYS A 1 83 ? -6.175 19.549 15.250 1.00 49.78 83 LYS A O 1
#